Protein AF-K1SEW6-F1 (afdb_monomer_lite)

Structure (mmCIF, N/CA/C/O backbone):
data_AF-K1SEW6-F1
#
_entry.id   AF-K1SEW6-F1
#
loop_
_atom_site.group_PDB
_atom_site.id
_atom_site.type_symbol
_atom_site.label_atom_id
_atom_site.label_alt_id
_atom_site.label_comp_id
_atom_site.label_asym_id
_atom_site.label_entity_id
_atom_site.label_seq_id
_atom_site.pdbx_PDB_ins_code
_atom_site.Cartn_x
_atom_site.Cartn_y
_atom_site.Cartn_z
_atom_site.occupancy
_atom_site.B_iso_or_equiv
_atom_site.auth_seq_id
_atom_site.auth_comp_id
_atom_site.auth_asym_id
_atom_site.auth_atom_id
_atom_site.pdbx_PDB_model_num
ATOM 1 N N . ALA A 1 1 ? -17.697 6.031 34.971 1.00 57.25 1 ALA A N 1
ATOM 2 C CA . ALA A 1 1 ? -17.235 4.823 34.249 1.00 57.25 1 ALA A CA 1
ATOM 3 C C . ALA A 1 1 ? -16.853 5.089 32.779 1.00 57.25 1 ALA A C 1
ATOM 5 O O . ALA A 1 1 ? -16.488 4.155 32.083 1.00 57.25 1 ALA A O 1
ATOM 6 N N . THR A 1 2 ? -16.860 6.341 32.310 1.00 60.09 2 THR A N 1
ATOM 7 C CA . THR A 1 2 ? -16.646 6.723 30.900 1.00 60.09 2 THR A CA 1
ATOM 8 C C . THR A 1 2 ? -15.177 6.733 30.460 1.00 60.09 2 THR A C 1
ATOM 10 O O . THR A 1 2 ? -14.887 6.367 29.332 1.00 60.09 2 THR A O 1
ATOM 13 N N . ALA A 1 3 ? -14.231 7.040 31.356 1.00 62.31 3 ALA A N 1
ATOM 14 C CA . ALA A 1 3 ? -12.806 7.141 31.006 1.00 62.31 3 ALA A CA 1
ATOM 15 C C . ALA A 1 3 ? -12.160 5.821 30.538 1.00 62.31 3 ALA A C 1
ATOM 17 O O . ALA A 1 3 ? -11.215 5.840 29.757 1.00 62.31 3 ALA A O 1
ATOM 18 N N . ARG A 1 4 ? -12.661 4.667 31.007 1.00 63.12 4 ARG A N 1
ATOM 19 C CA . ARG A 1 4 ? -12.142 3.354 30.586 1.00 63.12 4 ARG A CA 1
ATOM 20 C C . ARG A 1 4 ? -12.623 2.973 29.188 1.00 63.12 4 ARG A C 1
ATOM 22 O O . ARG A 1 4 ? -11.858 2.365 28.455 1.00 63.12 4 ARG A O 1
ATOM 29 N N . LEU A 1 5 ? -13.850 3.351 28.828 1.00 69.25 5 LEU A N 1
ATOM 30 C CA . LEU A 1 5 ? -14.416 3.063 27.511 1.00 69.25 5 LEU A CA 1
ATOM 31 C C . LEU A 1 5 ? -13.695 3.879 26.431 1.00 69.25 5 LEU A C 1
ATOM 33 O O . LEU A 1 5 ? -13.184 3.305 25.479 1.00 69.25 5 LEU A O 1
ATOM 37 N N . SER A 1 6 ? -13.499 5.178 26.677 1.00 70.44 6 SER A N 1
ATOM 38 C CA . SER A 1 6 ? -12.801 6.064 25.739 1.00 70.44 6 SER A CA 1
ATOM 39 C C . SER A 1 6 ? -11.344 5.659 25.501 1.00 70.44 6 SER A C 1
ATOM 41 O O . SER A 1 6 ? -10.855 5.769 24.384 1.00 70.44 6 SER A O 1
ATOM 43 N N . ALA A 1 7 ? -10.645 5.158 26.526 1.00 75.12 7 ALA A N 1
ATOM 44 C CA . ALA A 1 7 ? -9.275 4.666 26.369 1.00 75.12 7 ALA A CA 1
ATOM 45 C C . ALA A 1 7 ? -9.200 3.391 25.511 1.00 75.12 7 ALA A C 1
ATOM 47 O O . ALA A 1 7 ? -8.243 3.220 24.762 1.00 75.12 7 ALA A O 1
ATOM 48 N N . TYR A 1 8 ? -10.199 2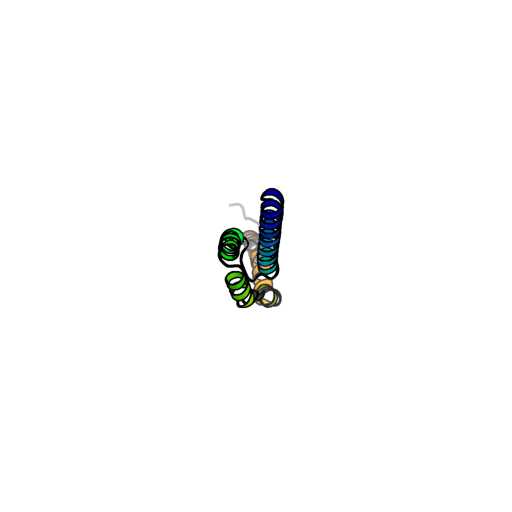.509 25.610 1.00 74.31 8 TYR A N 1
ATOM 49 C CA . TYR A 1 8 ? -10.293 1.316 24.767 1.00 74.31 8 TYR A CA 1
ATOM 50 C C . TYR A 1 8 ? -10.637 1.677 23.319 1.00 74.31 8 TYR A C 1
ATOM 52 O O . TYR A 1 8 ? -9.938 1.241 22.413 1.00 74.31 8 TYR A O 1
ATOM 60 N N . GLU A 1 9 ? -11.637 2.534 23.106 1.00 76.81 9 GLU A N 1
ATOM 61 C CA . GLU A 1 9 ? -12.030 2.999 21.767 1.00 76.81 9 GLU A CA 1
ATOM 62 C C . GLU A 1 9 ? -10.890 3.724 21.040 1.00 76.81 9 GLU A C 1
ATOM 64 O O . GLU A 1 9 ? -10.723 3.574 19.831 1.00 76.81 9 GLU A O 1
ATOM 69 N N . GLN A 1 10 ? -10.087 4.502 21.772 1.00 80.19 10 GLN A N 1
ATOM 70 C CA . GLN A 1 10 ? -8.909 5.162 21.214 1.00 80.19 10 GLN A CA 1
ATOM 71 C C . GLN A 1 10 ? -7.870 4.133 20.759 1.00 80.19 10 GLN A C 1
ATOM 73 O O . GLN A 1 10 ? -7.385 4.201 19.634 1.00 80.19 10 GLN A O 1
ATOM 78 N N . LYS A 1 11 ? -7.594 3.139 21.610 1.00 81.38 11 LYS A N 1
ATOM 79 C CA . LYS A 1 11 ? -6.607 2.098 21.328 1.00 81.38 11 LYS A CA 1
ATOM 80 C C . LYS A 1 11 ? -6.984 1.266 20.102 1.00 81.38 11 LYS A C 1
ATOM 82 O O . LYS A 1 11 ? -6.114 0.949 19.303 1.00 81.38 11 LYS A O 1
ATOM 87 N N . GLU A 1 12 ? -8.268 0.955 19.930 1.00 81.12 12 GLU A N 1
ATOM 88 C CA . GLU A 1 12 ? -8.745 0.227 18.749 1.00 81.12 12 GLU A CA 1
ATOM 89 C C . GLU A 1 12 ? -8.620 1.058 17.468 1.00 81.12 12 GLU A C 1
ATOM 91 O O . GLU A 1 12 ? -8.202 0.530 16.441 1.00 81.12 12 GLU A O 1
ATOM 96 N N . LYS A 1 13 ? -8.897 2.368 17.527 1.00 81.31 13 LYS A N 1
ATOM 97 C CA . LYS A 1 13 ? -8.687 3.273 16.385 1.00 81.31 13 LYS A CA 1
ATOM 98 C C . LYS A 1 13 ? -7.218 3.385 15.994 1.00 81.31 13 LYS A C 1
ATOM 100 O O . LYS A 1 13 ? -6.910 3.342 14.806 1.00 81.31 13 LYS A O 1
ATOM 105 N N . ASP A 1 14 ? -6.327 3.509 16.974 1.00 84.19 14 ASP A N 1
ATOM 106 C CA . ASP A 1 14 ? -4.884 3.573 16.731 1.00 84.19 14 ASP A CA 1
ATOM 107 C C . ASP A 1 14 ? -4.372 2.256 16.122 1.00 84.19 14 ASP A C 1
ATOM 109 O O . ASP A 1 14 ? -3.592 2.254 15.167 1.00 84.19 14 ASP A O 1
ATOM 113 N N . GLU A 1 15 ? -4.858 1.118 16.623 1.00 86.75 15 GLU A N 1
ATOM 114 C CA . GLU A 1 15 ? -4.488 -0.198 16.103 1.00 86.75 15 GLU A CA 1
ATOM 115 C C . GLU A 1 15 ? -5.030 -0.419 14.683 1.00 86.75 15 GLU A C 1
ATOM 117 O O . GLU A 1 15 ? -4.325 -0.940 13.816 1.00 86.75 15 GLU A O 1
ATOM 122 N N . GLN A 1 16 ? -6.248 0.047 14.405 1.00 85.62 16 GLN A N 1
ATOM 123 C CA . GLN A 1 16 ? -6.845 -0.004 13.075 1.00 85.62 16 GLN A CA 1
ATOM 124 C C . GLN A 1 16 ? -6.098 0.894 12.081 1.00 85.62 16 GLN A C 1
ATOM 126 O O . GLN A 1 16 ? -5.807 0.451 10.970 1.00 85.62 16 GLN A O 1
ATOM 131 N N . ALA A 1 17 ? -5.709 2.106 12.483 1.00 87.56 17 ALA A N 1
ATOM 132 C CA . ALA A 1 17 ? -4.880 2.990 11.665 1.00 87.56 17 ALA A CA 1
ATOM 133 C C . ALA A 1 17 ? -3.534 2.337 11.316 1.00 87.56 17 ALA A C 1
ATOM 135 O O . ALA A 1 17 ? -3.107 2.364 10.161 1.00 87.56 17 ALA A O 1
ATOM 136 N N . SER A 1 18 ? -2.902 1.672 12.286 1.00 90.94 18 SER A N 1
ATOM 137 C CA . SER A 1 18 ? -1.640 0.963 12.061 1.00 90.94 18 SER A CA 1
ATOM 138 C C . SER A 1 18 ? -1.797 -0.223 11.096 1.00 90.94 18 SER A C 1
ATOM 140 O O . SER A 1 18 ? -0.959 -0.425 10.212 1.00 90.94 18 SER A O 1
ATOM 142 N N . ARG A 1 19 ? -2.904 -0.975 11.193 1.00 89.81 19 ARG A N 1
ATOM 143 C CA . ARG A 1 19 ? -3.226 -2.056 10.243 1.00 89.81 19 ARG A CA 1
ATOM 144 C C . ARG A 1 19 ? -3.451 -1.533 8.828 1.00 89.81 19 ARG A C 1
ATOM 146 O O . ARG A 1 19 ? -2.931 -2.122 7.885 1.00 89.81 19 ARG A O 1
ATOM 153 N N . ILE A 1 20 ? -4.175 -0.423 8.682 1.00 91.69 20 ILE A N 1
ATOM 154 C CA . ILE A 1 20 ? -4.394 0.247 7.394 1.00 91.69 20 ILE A CA 1
ATOM 155 C C . ILE A 1 20 ? -3.059 0.649 6.771 1.00 91.69 20 ILE A C 1
ATOM 157 O O . ILE A 1 20 ? -2.788 0.324 5.618 1.00 91.69 20 ILE A O 1
ATOM 161 N N . GLU A 1 21 ? -2.207 1.329 7.534 1.00 91.00 21 GLU A N 1
ATOM 162 C CA . GLU A 1 21 ? -0.930 1.813 7.019 1.00 91.00 21 GLU A CA 1
ATOM 163 C C . GLU A 1 21 ? -0.031 0.651 6.571 1.00 91.00 21 GLU A C 1
ATOM 165 O O . GLU A 1 21 ? 0.551 0.701 5.487 1.00 91.00 21 GLU A O 1
ATOM 170 N N . THR A 1 22 ? -0.009 -0.434 7.352 1.00 92.50 22 THR A N 1
ATOM 171 C CA . THR A 1 22 ? 0.728 -1.666 7.037 1.00 92.50 22 THR A CA 1
ATOM 172 C C . THR A 1 22 ? 0.213 -2.336 5.763 1.00 92.50 22 THR A C 1
ATOM 174 O O . THR A 1 22 ? 1.004 -2.732 4.910 1.00 92.50 22 THR A O 1
ATOM 177 N N . LEU A 1 23 ? -1.109 -2.452 5.609 1.00 90.12 23 LEU A N 1
ATOM 178 C CA . LEU A 1 23 ? -1.753 -3.044 4.436 1.00 90.12 23 LEU A CA 1
ATOM 179 C C . LEU A 1 23 ? -1.370 -2.288 3.153 1.00 90.12 23 LEU A C 1
ATOM 181 O O . LEU A 1 23 ? -0.976 -2.895 2.156 1.00 90.12 23 LEU A O 1
ATOM 185 N N . VAL A 1 24 ? -1.448 -0.958 3.197 1.00 91.44 24 VAL A N 1
ATOM 186 C CA . VAL A 1 24 ? -1.152 -0.101 2.046 1.00 91.44 24 VAL A CA 1
ATOM 187 C C . VAL A 1 24 ? 0.345 -0.094 1.728 1.00 91.44 24 VAL A C 1
ATOM 189 O O . VAL A 1 24 ? 0.715 -0.234 0.566 1.00 91.44 24 VAL A O 1
ATOM 192 N N . GLU A 1 25 ? 1.223 0.010 2.730 1.00 90.25 25 GLU A N 1
ATOM 193 C CA . GLU A 1 25 ? 2.678 -0.080 2.522 1.00 90.25 25 GLU A CA 1
ATOM 194 C C . GLU A 1 25 ? 3.088 -1.442 1.941 1.00 90.25 25 GLU A C 1
ATOM 196 O O . GLU A 1 25 ? 3.895 -1.478 1.012 1.00 90.25 25 GLU A O 1
ATOM 201 N N . ASN A 1 26 ? 2.492 -2.548 2.404 1.00 90.00 26 ASN A N 1
ATOM 202 C CA . ASN A 1 26 ? 2.733 -3.875 1.830 1.00 90.00 26 ASN A CA 1
ATOM 203 C C . ASN A 1 26 ? 2.301 -3.941 0.364 1.00 90.00 26 ASN A C 1
ATOM 205 O O . ASN A 1 26 ? 3.071 -4.395 -0.478 1.00 90.00 26 ASN A O 1
ATOM 209 N N . ALA A 1 27 ? 1.120 -3.423 0.026 1.00 86.31 27 ALA A N 1
ATOM 210 C CA . ALA A 1 27 ? 0.656 -3.408 -1.357 1.00 86.31 27 ALA A CA 1
ATOM 211 C C . ALA A 1 27 ? 1.545 -2.543 -2.274 1.00 86.31 27 ALA A C 1
ATOM 213 O O . ALA A 1 27 ? 1.754 -2.893 -3.438 1.00 86.31 27 ALA A O 1
ATOM 214 N N . ILE A 1 28 ? 2.117 -1.450 -1.758 1.00 86.56 28 ILE A N 1
ATOM 215 C CA . ILE A 1 28 ? 3.119 -0.643 -2.476 1.00 86.56 28 ILE A CA 1
ATOM 216 C C . ILE A 1 28 ? 4.422 -1.433 -2.649 1.00 86.56 28 ILE A C 1
ATOM 218 O O . ILE A 1 28 ? 4.995 -1.446 -3.737 1.00 86.56 28 ILE A O 1
ATOM 222 N N . ALA A 1 29 ? 4.894 -2.105 -1.596 1.00 86.50 29 ALA A N 1
ATOM 223 C CA . ALA A 1 29 ? 6.126 -2.892 -1.622 1.00 86.50 29 ALA A CA 1
ATOM 224 C C . ALA A 1 29 ? 6.037 -4.088 -2.584 1.00 86.50 29 ALA A C 1
ATOM 226 O O . ALA A 1 29 ? 6.988 -4.379 -3.309 1.00 86.50 29 ALA A O 1
ATOM 227 N N . GLU A 1 30 ? 4.874 -4.737 -2.639 1.00 83.94 30 GLU A N 1
ATOM 228 C CA . GLU A 1 30 ? 4.547 -5.786 -3.606 1.00 83.94 30 GLU A CA 1
ATOM 229 C C . GLU A 1 30 ? 4.333 -5.236 -5.028 1.00 83.94 30 GLU A C 1
ATOM 231 O O . GLU A 1 30 ? 4.204 -6.008 -5.975 1.00 83.94 30 GLU A O 1
ATOM 236 N N . GLY A 1 31 ? 4.299 -3.911 -5.210 1.00 83.06 31 GLY A N 1
ATOM 237 C CA . GLY A 1 31 ? 4.071 -3.277 -6.508 1.00 83.06 31 GLY A CA 1
ATOM 238 C C . GLY A 1 31 ? 2.652 -3.476 -7.041 1.00 83.06 31 GLY A C 1
ATOM 239 O O . GLY A 1 31 ? 2.448 -3.412 -8.252 1.00 83.06 31 GLY A O 1
ATOM 240 N N . LYS A 1 32 ? 1.682 -3.745 -6.160 1.00 86.56 32 LYS A N 1
ATOM 241 C CA . LYS A 1 32 ? 0.252 -3.828 -6.495 1.00 86.56 32 LYS A CA 1
ATOM 242 C C . LYS A 1 32 ? -0.324 -2.435 -6.746 1.00 86.56 32 LYS A C 1
ATOM 244 O O . LYS A 1 32 ? -1.131 -2.249 -7.648 1.00 86.56 32 LYS A O 1
ATOM 249 N N . ILE A 1 33 ? 0.122 -1.443 -5.976 1.00 87.94 33 ILE A N 1
ATOM 250 C CA . ILE A 1 33 ? -0.324 -0.049 -6.090 1.00 87.94 33 ILE A CA 1
ATOM 251 C C . ILE A 1 33 ? 0.863 0.916 -6.125 1.00 87.94 33 ILE A C 1
ATOM 253 O O . ILE A 1 33 ? 1.927 0.634 -5.574 1.00 87.94 33 ILE A O 1
ATOM 257 N N . ASP A 1 34 ? 0.683 2.073 -6.761 1.00 84.88 34 ASP A N 1
ATOM 258 C CA . ASP A 1 34 ? 1.689 3.135 -6.754 1.00 84.88 34 ASP A CA 1
ATOM 259 C C . ASP A 1 34 ? 1.710 3.877 -5.413 1.00 84.88 34 ASP A C 1
ATOM 261 O O . ASP A 1 34 ? 0.686 4.047 -4.747 1.00 84.88 34 ASP A O 1
ATOM 265 N N . ARG A 1 35 ? 2.886 4.395 -5.037 1.00 86.38 35 ARG A N 1
ATOM 266 C CA . ARG A 1 35 ? 3.046 5.176 -3.800 1.00 86.38 35 ARG A CA 1
ATOM 267 C C . ARG A 1 35 ? 2.187 6.443 -3.790 1.00 86.38 35 ARG A C 1
ATOM 269 O O . ARG A 1 35 ? 1.762 6.879 -2.726 1.00 86.38 35 ARG A O 1
ATOM 276 N N . GLU A 1 36 ? 1.898 7.002 -4.960 1.00 88.62 36 GLU A N 1
ATOM 277 C CA . GLU A 1 36 ? 1.017 8.165 -5.124 1.00 88.62 36 GLU A CA 1
ATOM 278 C C . GLU A 1 36 ? -0.434 7.855 -4.736 1.00 88.62 36 GLU A C 1
ATOM 280 O O . GLU A 1 36 ? -1.133 8.716 -4.208 1.00 88.62 36 GLU A O 1
ATOM 285 N N . ALA A 1 37 ? -0.871 6.603 -4.906 1.00 87.31 37 ALA A N 1
ATOM 286 C CA . ALA A 1 37 ? -2.203 6.161 -4.512 1.00 87.31 37 ALA A CA 1
ATOM 287 C C . ALA A 1 37 ? -2.321 5.883 -3.000 1.00 87.31 37 ALA A C 1
ATOM 289 O O . ALA A 1 37 ? -3.430 5.655 -2.516 1.00 87.31 37 ALA A O 1
ATOM 290 N N . LYS A 1 38 ? -1.211 5.919 -2.236 1.00 89.56 38 LYS A N 1
ATOM 291 C CA . LYS A 1 38 ? -1.175 5.592 -0.796 1.00 89.56 38 LYS A CA 1
ATOM 292 C C . LYS A 1 38 ? -2.277 6.306 -0.018 1.00 89.56 38 LYS A C 1
ATOM 294 O O . LYS A 1 38 ? -3.026 5.658 0.703 1.00 89.56 38 LYS A O 1
ATOM 299 N N . THR A 1 39 ? -2.378 7.625 -0.170 1.00 89.62 39 THR A N 1
ATOM 300 C CA . THR A 1 39 ? -3.334 8.451 0.582 1.00 89.62 39 THR A CA 1
ATOM 301 C C . THR A 1 39 ? -4.771 7.999 0.342 1.00 89.62 39 THR A C 1
ATOM 303 O O . THR A 1 39 ? -5.514 7.782 1.292 1.00 89.62 39 THR A O 1
ATOM 306 N N . GLN A 1 40 ? -5.125 7.751 -0.919 1.00 90.94 40 GLN A N 1
ATOM 307 C CA . GLN A 1 40 ? -6.469 7.339 -1.310 1.00 90.94 40 GLN A CA 1
ATOM 308 C C . GLN A 1 40 ? -6.825 5.952 -0.753 1.00 90.94 40 GLN A C 1
ATOM 310 O O . GLN A 1 40 ? -7.947 5.726 -0.301 1.00 90.94 40 GLN A O 1
ATOM 315 N N . TRP A 1 41 ? -5.858 5.031 -0.730 1.00 92.50 41 TRP A N 1
ATOM 316 C CA . TRP A 1 41 ? -6.028 3.707 -0.132 1.00 92.50 41 TRP A CA 1
ATOM 317 C C . TRP A 1 41 ? -6.142 3.750 1.391 1.00 92.50 41 TRP A C 1
ATOM 319 O O . TRP A 1 41 ? -6.954 3.019 1.954 1.00 92.50 41 TRP A O 1
ATOM 329 N N . VAL A 1 42 ? -5.385 4.624 2.059 1.00 92.06 42 VAL A N 1
ATOM 330 C CA . VAL A 1 42 ? -5.492 4.836 3.510 1.00 92.06 42 VAL A CA 1
ATOM 331 C C . VAL A 1 42 ? -6.867 5.402 3.874 1.00 92.06 42 VAL A C 1
ATOM 333 O O . VAL A 1 42 ? -7.504 4.899 4.797 1.00 92.06 42 VAL A O 1
ATOM 336 N N . GLU A 1 43 ? -7.371 6.387 3.127 1.00 91.19 43 GLU A N 1
ATOM 337 C CA . GLU A 1 43 ? -8.721 6.935 3.328 1.00 91.19 43 GLU A CA 1
ATOM 338 C C . GLU A 1 43 ? -9.818 5.887 3.073 1.00 91.19 43 GLU A C 1
ATOM 340 O O . GLU A 1 43 ? -10.778 5.775 3.844 1.00 91.19 43 GLU A O 1
ATOM 345 N N . MET A 1 44 ? -9.660 5.073 2.022 1.00 90.31 44 MET A N 1
ATOM 346 C CA . MET A 1 44 ? -10.593 3.994 1.693 1.00 90.31 44 MET A CA 1
ATOM 347 C C . MET A 1 44 ? -10.624 2.924 2.785 1.00 90.31 44 MET A C 1
ATOM 349 O O . MET A 1 44 ? -11.702 2.535 3.225 1.00 90.31 44 MET A O 1
ATOM 353 N N . ALA A 1 45 ? -9.460 2.498 3.273 1.00 90.19 45 ALA A N 1
ATOM 354 C CA . ALA A 1 45 ? -9.348 1.499 4.328 1.00 90.19 45 ALA A CA 1
ATOM 355 C C . ALA A 1 45 ? -9.794 2.037 5.701 1.00 90.19 45 ALA A C 1
ATOM 357 O O . ALA A 1 45 ? -10.312 1.279 6.519 1.00 90.19 45 ALA A O 1
ATOM 358 N N . GLY A 1 46 ? -9.663 3.348 5.936 1.00 87.50 46 GLY A N 1
ATOM 359 C CA . GLY A 1 46 ? -10.251 4.030 7.092 1.00 87.50 46 GLY A CA 1
ATOM 360 C C . GLY A 1 46 ? -11.781 4.065 7.058 1.00 87.50 46 GLY A C 1
ATOM 361 O O . GLY A 1 46 ? -12.415 4.024 8.109 1.00 87.50 46 GLY A O 1
ATOM 362 N N . SER A 1 47 ? -12.375 4.093 5.861 1.00 89.31 47 SER A N 1
ATOM 363 C CA . SER A 1 47 ? -13.831 4.026 5.676 1.00 89.31 47 SER A CA 1
ATOM 364 C C . SER A 1 47 ? -14.358 2.587 5.709 1.00 89.31 47 SER A C 1
ATOM 366 O O . SER A 1 47 ? -15.402 2.322 6.301 1.00 89.31 47 SER A O 1
ATOM 368 N N . ASN A 1 48 ? -13.652 1.653 5.065 1.00 90.38 48 ASN A N 1
ATOM 369 C CA . ASN A 1 48 ? -13.970 0.229 5.054 1.00 90.38 48 ASN A CA 1
ATOM 370 C C . ASN A 1 48 ? -12.696 -0.607 4.854 1.00 90.38 48 ASN A C 1
ATOM 372 O O . ASN A 1 48 ? -12.202 -0.770 3.735 1.00 90.38 48 ASN A O 1
ATOM 376 N N . PHE A 1 49 ? -12.191 -1.156 5.958 1.00 88.31 49 PHE A N 1
ATOM 377 C CA . PHE A 1 49 ? -10.952 -1.926 5.970 1.00 88.31 49 PHE A CA 1
ATOM 378 C C . PHE A 1 49 ? -11.047 -3.210 5.136 1.00 88.31 49 PHE A C 1
ATOM 380 O O . PHE A 1 49 ? -10.186 -3.442 4.292 1.00 88.31 49 PHE A O 1
ATOM 387 N N . GLU A 1 50 ? -12.101 -4.011 5.322 1.00 88.25 50 GLU A N 1
ATOM 388 C CA . GLU A 1 50 ? -12.272 -5.294 4.620 1.00 88.25 50 GLU A CA 1
ATOM 389 C C . GLU A 1 50 ? -12.366 -5.104 3.104 1.00 88.25 50 GLU A C 1
ATOM 391 O O . GLU A 1 50 ? -11.785 -5.869 2.332 1.00 88.25 50 GLU A O 1
ATOM 396 N N . LEU A 1 51 ? -13.062 -4.053 2.659 1.00 89.38 51 LEU A N 1
ATOM 397 C CA . LEU A 1 51 ? -13.156 -3.740 1.236 1.00 89.38 51 LEU A CA 1
ATOM 398 C C . LEU A 1 51 ? -11.791 -3.349 0.662 1.00 89.38 51 LEU A C 1
ATOM 400 O O . LEU A 1 51 ? -11.426 -3.823 -0.415 1.00 89.38 51 LEU A O 1
ATOM 404 N N . ALA A 1 52 ? -11.031 -2.509 1.366 1.00 89.44 52 ALA A N 1
ATOM 405 C CA . ALA A 1 52 ? -9.701 -2.109 0.922 1.00 89.44 52 ALA A CA 1
ATOM 406 C C . ALA A 1 52 ? -8.737 -3.304 0.884 1.00 89.44 52 ALA A C 1
ATOM 408 O O . ALA A 1 52 ? -8.027 -3.476 -0.104 1.00 89.44 52 ALA A O 1
ATOM 409 N N . GLU A 1 53 ? -8.765 -4.170 1.898 1.00 87.50 53 GLU A N 1
ATOM 410 C CA . GLU A 1 53 ? -7.977 -5.404 1.945 1.00 87.50 53 GLU A CA 1
ATOM 411 C C . GLU A 1 53 ? -8.330 -6.345 0.790 1.00 87.50 53 GLU A C 1
ATOM 413 O O . GLU A 1 53 ? -7.439 -6.750 0.045 1.00 87.50 53 GLU A O 1
ATOM 418 N N . SER A 1 54 ? -9.616 -6.635 0.571 1.00 89.94 54 SER A N 1
ATOM 419 C CA . SER A 1 54 ? -10.044 -7.506 -0.528 1.00 89.94 54 SER A CA 1
ATOM 420 C C . SER A 1 54 ? -9.704 -6.919 -1.898 1.00 89.94 54 SER A C 1
ATOM 422 O O . SER A 1 54 ? -9.354 -7.666 -2.813 1.00 89.94 54 SER A O 1
ATOM 424 N N . THR A 1 55 ? -9.794 -5.596 -2.058 1.00 87.38 55 THR A N 1
ATOM 425 C CA . THR A 1 55 ? -9.463 -4.945 -3.331 1.00 87.38 55 THR A CA 1
ATOM 426 C C . THR A 1 55 ? -7.953 -4.983 -3.570 1.00 87.38 55 THR A C 1
ATOM 428 O O . THR A 1 55 ? -7.531 -5.362 -4.657 1.00 87.38 55 THR A O 1
ATOM 431 N N . LEU A 1 56 ? -7.128 -4.695 -2.555 1.00 87.69 56 LEU A N 1
ATOM 432 C CA . LEU A 1 56 ? -5.667 -4.806 -2.648 1.00 87.69 56 LEU A CA 1
ATOM 433 C C . LEU A 1 56 ? -5.204 -6.247 -2.874 1.00 87.69 56 LEU A C 1
ATOM 435 O O . LEU A 1 56 ? -4.288 -6.472 -3.659 1.00 87.69 56 LEU A O 1
ATOM 439 N N . ALA A 1 57 ? -5.844 -7.227 -2.237 1.00 85.38 57 ALA A N 1
ATOM 440 C CA . ALA A 1 57 ? -5.549 -8.644 -2.436 1.00 85.38 57 ALA A CA 1
ATOM 441 C C . ALA A 1 57 ? -5.903 -9.128 -3.851 1.00 85.38 57 ALA A C 1
ATOM 443 O O . ALA A 1 57 ? -5.239 -10.020 -4.376 1.00 85.38 57 ALA A O 1
ATOM 444 N N . SER A 1 58 ? -6.922 -8.530 -4.477 1.00 86.38 58 SER A N 1
ATOM 445 C CA . SER A 1 58 ? -7.332 -8.855 -5.845 1.00 86.38 58 SER A CA 1
ATOM 446 C C . SER A 1 58 ? -6.470 -8.185 -6.918 1.00 86.38 58 SER A C 1
ATOM 448 O O . SER A 1 58 ? -6.572 -8.572 -8.085 1.00 86.38 58 SER A O 1
ATOM 450 N N . ILE A 1 59 ? -5.653 -7.185 -6.568 1.00 84.19 59 ILE A N 1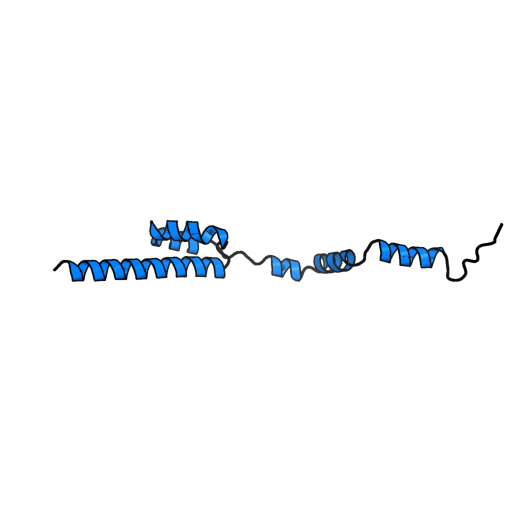
ATOM 451 C CA . ILE A 1 59 ? -4.739 -6.551 -7.518 1.00 84.19 59 ILE A CA 1
ATOM 452 C C . ILE A 1 59 ? -3.499 -7.445 -7.666 1.00 84.19 59 ILE A C 1
ATOM 454 O O . ILE A 1 59 ? -2.768 -7.646 -6.690 1.00 84.19 59 ILE A O 1
ATOM 458 N N . PRO A 1 60 ? -3.228 -7.988 -8.867 1.00 77.81 60 PRO A N 1
ATOM 459 C CA . PRO A 1 60 ? -1.993 -8.718 -9.104 1.00 77.81 60 PRO A CA 1
ATOM 460 C C . PRO A 1 60 ? -0.799 -7.770 -8.949 1.00 77.81 60 PRO A C 1
ATOM 462 O O . PRO A 1 60 ? -0.849 -6.612 -9.368 1.00 77.81 60 PRO A O 1
ATOM 465 N N . ALA A 1 61 ? 0.290 -8.261 -8.355 1.00 74.75 61 ALA A N 1
ATOM 466 C CA . ALA A 1 61 ? 1.549 -7.524 -8.331 1.00 74.75 61 ALA A CA 1
ATOM 467 C C . ALA A 1 61 ? 1.968 -7.196 -9.771 1.00 74.75 61 ALA A C 1
ATOM 469 O O . ALA A 1 61 ? 1.859 -8.059 -10.647 1.00 74.75 61 ALA A O 1
ATOM 470 N N . ARG A 1 62 ? 2.445 -5.969 -10.030 1.00 66.62 62 A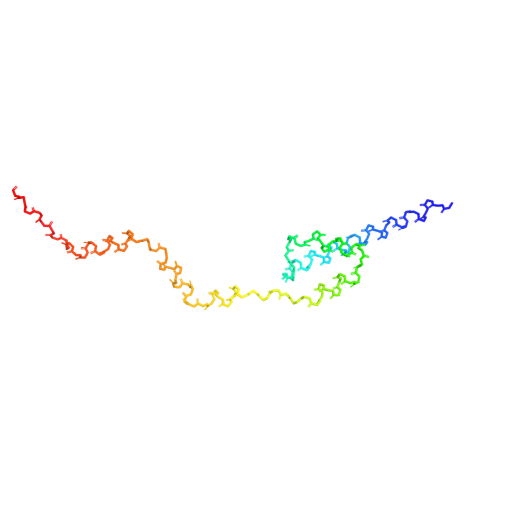RG A N 1
ATOM 471 C CA . ARG A 1 62 ? 2.992 -5.633 -11.350 1.00 66.62 62 ARG A CA 1
ATOM 472 C C . ARG A 1 62 ? 4.085 -6.639 -11.699 1.00 66.62 62 ARG A C 1
ATOM 474 O O . ARG A 1 62 ? 5.118 -6.689 -11.026 1.00 66.62 62 ARG A O 1
ATOM 481 N N . GLU A 1 63 ? 3.883 -7.409 -12.768 1.00 59.19 63 GLU A N 1
ATOM 482 C CA . GLU A 1 63 ? 4.982 -8.152 -13.371 1.00 59.19 63 GLU A CA 1
ATOM 483 C C . GLU A 1 63 ? 6.060 -7.134 -13.739 1.00 59.19 63 GLU A C 1
ATOM 485 O O . GLU A 1 63 ? 5.808 -6.160 -14.453 1.00 59.19 63 GLU A O 1
ATOM 490 N N . LYS A 1 64 ? 7.269 -7.306 -13.196 1.00 55.00 64 LYS A N 1
ATOM 491 C CA . LYS A 1 64 ? 8.428 -6.517 -13.612 1.00 55.00 64 LYS A CA 1
ATOM 492 C C . LYS A 1 64 ? 8.797 -6.961 -15.024 1.00 55.00 64 LYS A C 1
ATOM 494 O O . LYS A 1 64 ? 9.768 -7.692 -15.197 1.00 55.00 64 LYS A O 1
ATOM 499 N N . ILE A 1 65 ? 8.064 -6.467 -16.022 1.00 54.22 65 ILE A N 1
ATOM 500 C CA . ILE A 1 65 ? 8.399 -6.595 -17.449 1.00 54.22 65 ILE A CA 1
ATOM 501 C C . ILE A 1 65 ? 9.853 -6.138 -17.669 1.00 54.22 65 ILE A C 1
ATOM 503 O O . ILE A 1 65 ? 10.551 -6.674 -18.515 1.00 54.22 65 ILE A O 1
ATOM 507 N N . SER A 1 66 ? 10.367 -5.250 -16.804 1.00 52.53 66 SER A N 1
ATOM 508 C CA . SER A 1 66 ? 11.775 -4.847 -16.681 1.00 52.53 66 SER A CA 1
ATOM 509 C C . SER A 1 66 ? 12.800 -5.988 -16.684 1.00 52.53 66 SER A C 1
ATOM 511 O O . SER A 1 66 ? 13.920 -5.749 -17.113 1.00 52.53 66 SER A O 1
ATOM 513 N N . LYS A 1 67 ? 12.473 -7.194 -16.191 1.00 51.03 67 LYS A N 1
ATOM 514 C CA . LYS A 1 67 ? 13.383 -8.349 -16.295 1.00 51.03 67 LYS A CA 1
ATOM 515 C C . LYS A 1 67 ? 13.416 -8.908 -17.718 1.00 51.03 67 LYS A C 1
ATOM 517 O O . LYS A 1 67 ? 14.491 -9.170 -18.231 1.00 51.03 67 LYS A O 1
ATOM 522 N N . GLU A 1 68 ? 12.265 -9.004 -18.372 1.00 48.19 68 GLU A N 1
ATOM 523 C CA . GLU A 1 68 ? 12.154 -9.541 -19.732 1.00 48.19 68 GLU A CA 1
ATOM 524 C C . GLU A 1 68 ? 12.769 -8.608 -20.791 1.00 48.19 68 GLU A C 1
ATOM 526 O O . GLU A 1 68 ? 13.439 -9.081 -21.699 1.00 48.19 68 GLU A O 1
ATOM 531 N N . ILE A 1 69 ? 12.654 -7.281 -20.633 1.00 49.34 69 ILE A N 1
ATOM 532 C CA . ILE A 1 69 ? 13.345 -6.294 -21.500 1.00 49.34 69 ILE A CA 1
ATOM 533 C C . ILE A 1 69 ? 14.823 -6.062 -21.150 1.00 49.34 69 ILE A C 1
ATOM 535 O O . ILE A 1 69 ? 15.531 -5.439 -21.942 1.00 49.34 69 ILE A O 1
ATOM 539 N N . ALA A 1 70 ? 15.298 -6.501 -19.979 1.00 50.81 70 ALA A N 1
ATOM 540 C CA . ALA A 1 70 ? 16.722 -6.442 -19.634 1.00 50.81 70 ALA A CA 1
ATOM 541 C C . ALA A 1 70 ? 17.508 -7.617 -20.233 1.00 50.81 70 ALA A C 1
ATOM 543 O O . ALA A 1 70 ? 18.678 -7.448 -20.561 1.00 50.81 70 ALA A O 1
ATOM 544 N N . ASP A 1 71 ? 16.865 -8.773 -20.406 1.00 50.94 71 ASP A N 1
ATOM 545 C CA . ASP A 1 71 ? 17.424 -9.939 -21.099 1.00 50.94 71 ASP A CA 1
ATOM 546 C C . ASP A 1 71 ? 17.181 -9.905 -22.622 1.00 50.94 71 ASP A C 1
ATOM 548 O O . ASP A 1 71 ? 17.619 -10.809 -23.333 1.00 50.94 71 ASP A O 1
ATOM 552 N N . ASP A 1 72 ? 16.523 -8.860 -23.144 1.00 43.88 72 ASP A N 1
ATOM 553 C CA . ASP A 1 72 ? 16.337 -8.658 -24.580 1.00 43.88 72 ASP A CA 1
ATOM 554 C C . ASP A 1 72 ? 17.616 -8.054 -25.208 1.00 43.88 72 ASP A C 1
ATOM 556 O O . ASP A 1 72 ? 17.938 -6.877 -24.981 1.00 43.88 72 ASP A O 1
ATOM 560 N N . PRO A 1 73 ? 18.381 -8.824 -26.008 1.00 54.16 73 PRO A N 1
ATOM 561 C CA . PRO A 1 73 ? 19.639 -8.355 -26.582 1.00 54.16 73 PRO A CA 1
ATOM 562 C C . PRO A 1 73 ? 19.456 -7.164 -27.534 1.00 54.16 73 PRO A C 1
ATOM 564 O O . PRO A 1 73 ? 20.411 -6.415 -27.742 1.00 54.16 73 PRO A O 1
ATOM 567 N N . ALA A 1 74 ? 18.252 -6.930 -28.078 1.00 55.78 74 ALA A N 1
ATOM 568 C CA . ALA A 1 74 ? 17.995 -5.784 -28.947 1.00 55.78 74 ALA A CA 1
ATOM 569 C C . ALA A 1 74 ? 18.004 -4.451 -28.174 1.00 55.78 74 ALA A C 1
ATOM 571 O O . ALA A 1 74 ? 18.452 -3.432 -28.704 1.00 55.78 74 ALA A O 1
ATOM 572 N N . ASN A 1 75 ? 17.575 -4.453 -26.907 1.00 49.50 75 ASN A N 1
ATOM 573 C CA . ASN A 1 75 ? 17.505 -3.245 -26.080 1.00 49.50 75 ASN A CA 1
ATOM 574 C C . ASN A 1 75 ? 18.881 -2.858 -25.491 1.00 49.50 75 ASN A C 1
ATOM 576 O O . ASN A 1 75 ? 19.214 -1.674 -25.366 1.00 49.50 75 ASN A O 1
ATOM 580 N N . ILE A 1 76 ? 19.730 -3.857 -25.205 1.00 54.00 76 ILE A N 1
ATOM 581 C CA . ILE A 1 76 ? 21.136 -3.648 -24.814 1.00 54.00 76 ILE A CA 1
ATOM 582 C C . ILE A 1 76 ? 21.943 -3.071 -25.990 1.00 54.00 76 ILE A C 1
ATOM 584 O O . ILE A 1 76 ? 22.692 -2.107 -25.810 1.00 54.00 76 ILE A O 1
ATOM 588 N N . GLN A 1 77 ? 21.756 -3.610 -27.201 1.00 50.94 77 GLN A N 1
ATOM 589 C CA . GLN A 1 77 ? 22.442 -3.144 -28.411 1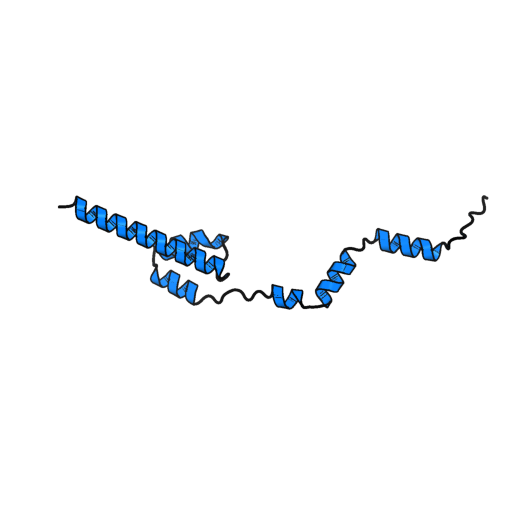.00 50.94 77 GLN A CA 1
ATOM 590 C C . GLN A 1 77 ? 22.067 -1.691 -28.752 1.00 50.94 77 GLN A C 1
ATOM 592 O O . GLN A 1 77 ? 22.954 -0.862 -28.955 1.00 50.94 77 GLN A O 1
ATOM 597 N N . ALA A 1 78 ? 20.775 -1.345 -28.700 1.00 52.66 78 ALA A N 1
ATOM 598 C CA . ALA A 1 78 ? 20.302 0.011 -28.981 1.00 52.66 78 ALA A CA 1
ATOM 599 C C . ALA A 1 78 ? 20.860 1.060 -27.998 1.00 52.66 78 ALA A C 1
ATOM 601 O O . ALA A 1 78 ? 21.156 2.189 -28.390 1.00 52.66 78 ALA A O 1
ATOM 602 N N . THR A 1 79 ? 21.074 0.686 -26.731 1.00 50.09 79 THR A N 1
ATOM 603 C CA . THR A 1 79 ? 21.678 1.572 -25.720 1.00 50.09 79 THR A CA 1
ATOM 604 C C . THR A 1 79 ? 23.183 1.768 -25.962 1.00 50.09 79 THR A C 1
ATOM 606 O O . THR A 1 79 ? 23.699 2.881 -25.832 1.00 50.09 79 THR A O 1
ATOM 609 N N . ALA A 1 80 ? 23.895 0.713 -26.375 1.00 51.31 80 ALA A N 1
ATOM 610 C CA . ALA A 1 80 ? 25.309 0.800 -26.742 1.00 51.31 80 ALA A CA 1
ATOM 611 C C . ALA A 1 80 ? 25.525 1.653 -28.006 1.00 51.31 80 ALA A C 1
ATOM 613 O O . ALA A 1 80 ? 26.463 2.450 -28.064 1.00 51.31 80 ALA A O 1
ATOM 614 N N . GLU A 1 81 ? 24.629 1.542 -28.989 1.00 51.50 81 GLU A N 1
ATOM 615 C CA . GLU A 1 81 ? 24.666 2.340 -30.218 1.00 51.50 81 GLU A CA 1
ATOM 616 C C . GLU A 1 81 ? 24.277 3.808 -29.979 1.00 51.50 81 GLU A C 1
ATOM 618 O O . GLU A 1 81 ? 24.913 4.698 -30.539 1.00 51.50 81 GLU A O 1
ATOM 623 N N . ALA A 1 82 ? 23.326 4.092 -29.080 1.00 52.84 82 ALA A N 1
ATOM 624 C CA . ALA A 1 82 ? 22.943 5.461 -28.710 1.00 52.84 82 ALA A CA 1
ATOM 625 C C . ALA A 1 82 ? 24.019 6.220 -27.907 1.00 52.84 82 ALA A C 1
ATOM 627 O O . ALA A 1 82 ? 23.974 7.447 -27.819 1.00 52.84 82 ALA A O 1
ATOM 628 N N . THR A 1 83 ? 24.995 5.513 -27.328 1.00 52.69 83 THR A N 1
ATOM 629 C CA . THR A 1 83 ? 26.106 6.132 -26.582 1.00 52.69 83 THR A CA 1
ATOM 630 C C . THR A 1 83 ? 27.260 6.564 -27.502 1.00 52.69 83 THR A C 1
ATOM 632 O O . THR A 1 83 ? 28.110 7.355 -27.093 1.00 52.69 83 THR A O 1
ATOM 635 N N . LYS A 1 84 ? 27.289 6.112 -28.765 1.00 56.06 84 LYS A N 1
ATOM 636 C CA . LYS A 1 84 ? 28.188 6.673 -29.784 1.00 56.06 84 LYS A CA 1
ATOM 637 C C . LYS A 1 84 ? 27.541 7.918 -30.383 1.00 56.06 84 LYS A C 1
ATOM 639 O O . LYS A 1 84 ? 26.593 7.834 -31.159 1.00 56.06 84 LYS A O 1
ATOM 644 N N . THR A 1 85 ? 28.058 9.089 -30.021 1.00 59.91 85 THR A N 1
ATOM 645 C CA . THR A 1 85 ? 27.574 10.358 -30.572 1.00 59.91 85 THR A CA 1
ATOM 646 C C . THR A 1 85 ? 27.830 10.422 -32.079 1.00 59.91 85 THR A C 1
ATOM 648 O O . THR A 1 85 ? 28.825 9.896 -32.587 1.00 59.91 85 THR A O 1
ATOM 651 N N . ALA A 1 86 ? 26.942 11.096 -32.816 1.00 55.19 86 ALA A N 1
ATOM 652 C CA . ALA A 1 86 ? 27.094 11.306 -34.258 1.00 55.19 86 ALA A CA 1
ATOM 653 C C . ALA A 1 86 ? 28.450 11.948 -34.613 1.00 55.19 86 ALA A C 1
ATOM 655 O O . ALA A 1 86 ? 29.009 11.659 -35.666 1.00 55.19 86 ALA A O 1
ATOM 656 N N . GLU A 1 87 ? 29.023 12.747 -33.708 1.00 55.88 87 GLU A N 1
ATOM 657 C CA . GLU A 1 87 ? 30.364 13.325 -33.833 1.00 55.88 87 GLU A CA 1
ATOM 658 C C . GLU A 1 87 ? 31.484 12.272 -33.853 1.00 55.88 87 GLU A C 1
ATOM 660 O O . GLU A 1 87 ? 32.423 12.417 -34.632 1.00 55.88 87 GLU A O 1
ATOM 665 N N . GLN A 1 88 ? 31.392 11.190 -33.070 1.00 61.19 88 GLN A N 1
ATOM 666 C CA . GLN A 1 88 ? 32.381 10.101 -33.099 1.00 61.19 88 GLN A CA 1
ATOM 667 C C . GLN A 1 88 ? 32.289 9.288 -34.393 1.00 61.19 88 GLN A C 1
ATOM 669 O O . GLN A 1 88 ? 33.314 8.965 -34.993 1.00 61.19 88 GLN A O 1
ATOM 674 N N . LEU A 1 89 ? 31.068 9.017 -34.862 1.00 61.47 89 LEU A N 1
ATOM 675 C CA . LEU A 1 89 ? 30.844 8.338 -36.141 1.00 61.47 89 LEU A CA 1
ATOM 676 C C . LEU A 1 89 ? 31.302 9.198 -37.327 1.00 61.47 89 LEU A C 1
ATOM 678 O O . LEU A 1 89 ? 31.871 8.674 -38.282 1.00 61.47 89 LEU A O 1
ATOM 682 N N . MET A 1 90 ? 31.103 10.519 -37.267 1.00 60.34 90 MET A N 1
ATOM 683 C CA . MET A 1 90 ? 31.612 11.445 -38.279 1.00 60.34 90 MET A CA 1
ATOM 684 C C . MET A 1 90 ? 33.136 11.575 -38.222 1.00 60.34 90 MET A C 1
ATOM 686 O O . MET A 1 90 ? 33.760 11.600 -39.276 1.00 60.34 90 MET A O 1
ATOM 690 N N . ALA A 1 91 ? 33.754 11.606 -37.038 1.00 60.31 91 ALA A N 1
ATOM 691 C CA . ALA A 1 91 ? 35.210 11.672 -36.902 1.00 60.31 91 ALA A CA 1
ATOM 692 C C . ALA A 1 91 ? 35.910 10.417 -37.454 1.00 60.31 91 ALA A C 1
ATOM 694 O O . ALA A 1 91 ? 36.920 10.539 -38.147 1.00 60.31 91 ALA A O 1
ATOM 695 N N . GLU A 1 92 ? 35.346 9.227 -37.219 1.00 59.72 92 GLU A N 1
ATOM 696 C CA . GLU A 1 92 ? 35.861 7.964 -37.765 1.00 59.72 92 GLU A CA 1
ATOM 697 C C . GLU A 1 92 ? 35.726 7.919 -39.297 1.00 59.72 92 GLU A C 1
ATOM 699 O O . GLU A 1 92 ? 36.696 7.633 -40.002 1.00 59.72 92 GLU A O 1
ATOM 704 N N . LYS A 1 93 ? 34.568 8.329 -39.838 1.00 60.34 93 LYS A N 1
ATOM 705 C CA . LYS A 1 93 ? 34.357 8.411 -41.293 1.00 60.34 93 LYS A CA 1
ATOM 706 C C . LYS A 1 93 ? 35.207 9.479 -41.974 1.00 60.34 93 LYS A C 1
ATOM 708 O O . LYS A 1 93 ? 35.659 9.276 -43.095 1.00 60.34 93 LYS A O 1
ATOM 713 N N . VAL A 1 94 ? 35.420 10.627 -41.332 1.00 59.06 94 VAL A N 1
ATOM 714 C CA . VAL A 1 94 ? 36.260 11.697 -41.886 1.00 59.06 94 VAL A CA 1
ATOM 715 C C . VAL A 1 94 ? 37.715 11.242 -41.937 1.00 59.06 94 VAL A C 1
ATOM 717 O O . VAL A 1 94 ? 38.355 11.475 -42.955 1.00 59.06 94 VAL A O 1
ATOM 720 N N . ALA A 1 95 ? 38.216 10.538 -40.916 1.00 59.50 95 ALA A N 1
ATOM 721 C CA . ALA A 1 95 ? 39.566 9.970 -40.924 1.00 59.50 95 ALA A CA 1
ATOM 722 C C . ALA A 1 95 ? 39.759 8.902 -42.020 1.00 59.50 95 ALA A C 1
ATOM 724 O O . ALA A 1 95 ? 40.799 8.886 -42.680 1.00 59.50 95 ALA A O 1
ATOM 725 N N . GLU A 1 96 ? 38.750 8.057 -42.258 1.00 60.06 96 GLU A N 1
ATOM 726 C CA . GLU A 1 96 ? 38.753 7.075 -43.351 1.00 60.06 96 GLU A CA 1
ATOM 727 C C . 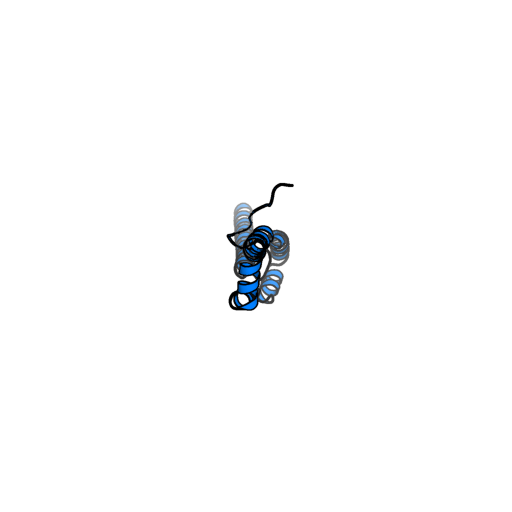GLU A 1 96 ? 38.756 7.749 -44.735 1.00 60.06 96 GLU A C 1
ATOM 729 O O . GLU A 1 96 ? 39.546 7.382 -45.604 1.00 60.06 96 GLU A O 1
ATOM 734 N N . VAL A 1 97 ? 37.914 8.769 -44.937 1.00 60.50 97 VAL A N 1
ATOM 735 C CA . VAL A 1 97 ? 37.741 9.432 -46.242 1.00 60.50 97 VAL A CA 1
ATOM 736 C C . VAL A 1 97 ? 38.915 10.341 -46.604 1.00 60.50 97 VAL A C 1
ATOM 738 O O . VAL A 1 97 ? 39.254 10.456 -47.782 1.00 60.50 97 VAL A O 1
ATOM 741 N N . VAL A 1 98 ? 39.548 10.999 -45.629 1.00 63.09 98 VAL A N 1
ATOM 742 C CA . VAL A 1 98 ? 40.684 11.890 -45.917 1.00 63.09 98 VAL A CA 1
ATOM 743 C C . VAL A 1 98 ? 41.998 11.130 -46.083 1.00 63.09 98 VAL A C 1
ATOM 745 O O . VAL A 1 98 ? 42.883 11.631 -46.774 1.00 63.09 98 VAL A O 1
ATOM 748 N N . GLY A 1 99 ? 42.110 9.914 -45.532 1.00 57.81 99 GLY A N 1
ATOM 749 C CA . GLY A 1 99 ? 43.344 9.131 -45.523 1.00 57.81 99 GLY A CA 1
ATOM 750 C C . GLY A 1 99 ? 44.466 9.835 -44.745 1.00 57.81 99 GLY A C 1
ATOM 751 O O . GLY A 1 99 ? 44.570 11.059 -44.705 1.00 57.81 99 GLY A O 1
ATOM 752 N N . ALA A 1 100 ? 45.369 9.077 -44.127 1.00 57.72 100 ALA A N 1
ATOM 753 C CA . ALA A 1 100 ? 46.471 9.640 -43.334 1.00 57.72 100 ALA A CA 1
ATOM 754 C C . ALA A 1 100 ? 47.495 10.489 -44.140 1.00 57.72 100 ALA A C 1
ATOM 756 O O . ALA A 1 100 ? 48.470 10.969 -43.568 1.00 57.72 100 ALA A O 1
ATOM 757 N N . ASP A 1 101 ? 47.280 10.702 -45.446 1.00 58.47 101 ASP A N 1
ATOM 758 C CA . ASP A 1 101 ? 48.196 11.389 -46.369 1.00 58.47 101 ASP A CA 1
ATOM 759 C C . ASP A 1 101 ? 47.558 12.599 -47.092 1.00 58.47 101 ASP A C 1
ATOM 761 O O . ASP A 1 101 ? 48.016 13.017 -48.159 1.00 58.47 101 ASP A O 1
ATOM 765 N N . PHE A 1 102 ? 46.496 13.199 -46.533 1.00 59.59 102 PHE A N 1
ATOM 766 C CA . PHE A 1 102 ? 45.875 14.388 -47.129 1.00 59.59 102 PHE A CA 1
ATOM 767 C C . PHE A 1 102 ? 46.825 15.602 -47.110 1.00 59.59 102 PHE A C 1
ATOM 769 O O . PHE A 1 102 ? 46.945 16.326 -46.120 1.00 59.59 102 PHE A O 1
ATOM 776 N N . LYS A 1 103 ? 47.502 15.857 -48.234 1.00 61.78 103 LYS A N 1
ATOM 777 C CA . LYS A 1 103 ? 48.330 17.052 -48.454 1.00 61.78 103 LYS A CA 1
ATOM 778 C C . LYS A 1 103 ? 47.531 18.101 -49.219 1.00 61.78 103 LYS A C 1
ATOM 780 O O . LYS A 1 103 ? 47.351 17.988 -50.431 1.00 61.78 103 LYS A O 1
ATOM 785 N N . PHE A 1 104 ? 47.107 19.160 -48.530 1.00 58.59 104 PHE A N 1
ATOM 786 C CA . PHE A 1 104 ? 46.582 20.359 -49.184 1.00 58.59 104 PHE A CA 1
ATOM 787 C C . PHE A 1 104 ? 47.647 20.927 -50.136 1.00 58.59 104 PHE A C 1
ATOM 789 O O . PHE A 1 104 ? 48.678 21.442 -49.698 1.00 58.59 104 PHE A O 1
ATOM 796 N N . ARG A 1 105 ? 47.403 20.863 -51.449 1.00 59.25 105 ARG A N 1
ATOM 797 C CA . ARG A 1 105 ? 48.131 21.703 -52.405 1.00 59.25 105 ARG A CA 1
ATOM 798 C C . ARG A 1 105 ? 47.660 23.138 -52.194 1.00 59.25 105 ARG A C 1
ATOM 800 O O . ARG A 1 105 ? 46.501 23.445 -52.457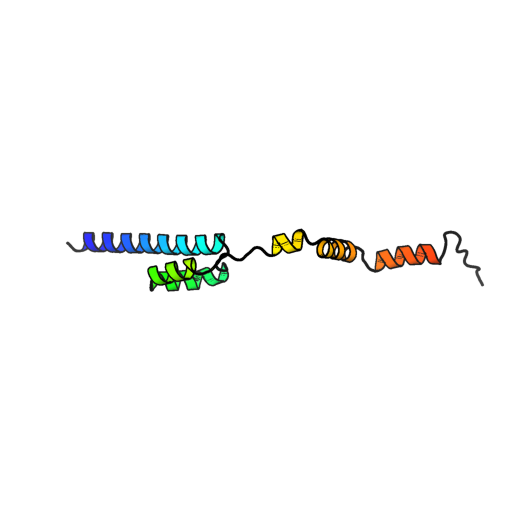 1.00 59.25 105 ARG A O 1
ATOM 807 N N . LYS A 1 106 ? 48.552 23.995 -51.688 1.00 58.91 106 LYS A N 1
ATOM 808 C CA . LYS A 1 106 ? 48.345 25.446 -51.708 1.00 58.91 106 LYS A CA 1
ATOM 809 C C . LYS A 1 106 ? 48.204 25.894 -53.164 1.00 58.91 106 LYS A C 1
ATOM 811 O O . LYS A 1 106 ? 49.061 25.548 -53.978 1.00 58.91 106 LYS A O 1
ATOM 816 N N . LEU A 1 107 ? 47.119 26.612 -53.449 1.00 50.09 107 LEU A N 1
ATOM 817 C CA . LEU A 1 107 ? 47.004 27.463 -54.631 1.00 50.09 107 LEU A CA 1
ATOM 818 C C . LEU A 1 107 ? 47.820 28.741 -54.407 1.00 50.09 107 LEU A C 1
ATOM 820 O O . LEU A 1 107 ? 47.821 29.222 -53.247 1.00 50.09 107 LEU A O 1
#

Organism: NCBI:txid408170

Foldseek 3Di:
DVVVVVVVVVVVLVVQLVVQLVLLVVLCVLQLDPPVCSVVLSVVCNVPVVVSNVVSVPRHRPDCVVVVLVPPVVNVVVVVVVVCDPVNVVVVVVCVVCDPPNDDDDD

Secondary structure (DSSP, 8-state):
-HHHHHHHHHHHHHHHHHHHHHHHHHHHHTTSS-GGGHHHHHHHHHH-HHHHHHHHHHSPPPP-HHHHTTS-HHHHHHHHHHTS-HHHHHHHHHHHHH-TT------

pLDDT: mean 72.19, std 15.75, range [43.88, 92.5]

Radius of gyration: 30.68 Å; chains: 1; bounding box: 66×37×89 Å

Sequence (107 aa):
ATARLSAYEQKEKDEQASRIETLVENAIAEGKIDREAKTQWVEMAGSNFELAESTLASIPAREKISKEIADDPANIQATAEATKTAEQLMAEKVAEVVGADFKFRKL